Protein AF-A0AAV4UL19-F1 (afdb_monomer)

pLDDT: mean 93.92, std 9.36, range [55.44, 98.5]

Solvent-accessible surface area (backbone atoms only — not comparable to full-atom values): 5607 Å² total; per-residue (Å²): 82,70,51,75,82,48,101,92,40,66,45,77,75,52,80,70,86,81,44,70,67,47,53,48,54,50,37,29,73,74,72,66,41,87,47,67,68,53,42,50,60,51,56,75,73,53,66,64,74,76,36,29,27,30,32,24,78,77,67,78,32,54,48,67,95,78,70,40,54,27,82,42,76,66,33,83,54,52,33,56,80,37,65,70,54,36,54,59,51,63,76,72,112

Sequence (93 aa):
MLAVHSPDNFKRVTGTSLGGGTFLGLCCLLTGCETFEEAISLAEKGDSTKVDKLVRDIYGGSYTKFNLQGDIVASSFGNMISKSKELLLIKKI

Foldseek 3Di:
DKDQDDPPDIDDPDDDPPDPCVQVVVLCVPPVDDDPVVSVVVVVVDDQPLQFDFLCNVVVAAPPVVRRGRRHGPGRSVQVVDPVSVVVVVVVD

Organism: Caerostris extrusa (NCBI:txid172846)

InterPro domains:
  IPR004567 Type II pantothenate kinase [PF03630] (1-85)
  IPR004567 Type II pantothenate kinase [PTHR12280] (1-85)
  IPR043129 ATPase, nucleotide binding domain [SSF53067] (1-84)

Nearest PDB structures (foldseek):
  2i7p-assembly1_A  TM=9.843E-01  e=1.099E-11  Homo sapiens
  5kpr-assembly1_A  TM=9.945E-01  e=2.570E-11  Homo sapiens
  3mk6-assembly2_D  TM=9.725E-01  e=1.804E-11  Homo sapiens
  3sms-assembly1_A-2  TM=9.964E-01  e=3.179E-11  Homo sapiens
  2i7p-assembly2_D  TM=9.768E-01  e=2.570E-11  Homo sapiens

Structure (mmCIF, N/CA/C/O backbone):
data_AF-A0AAV4UL19-F1
#
_entry.id   AF-A0AAV4UL19-F1
#
loop_
_atom_site.group_PDB
_atom_site.id
_atom_site.type_symbol
_atom_site.label_atom_id
_atom_site.label_alt_id
_atom_site.label_comp_id
_atom_site.label_asym_id
_atom_site.label_entity_id
_atom_site.label_seq_id
_atom_site.pdbx_PDB_ins_code
_atom_site.Cartn_x
_atom_site.Cartn_y
_atom_site.Cartn_z
_atom_site.occupancy
_atom_site.B_iso_or_equiv
_atom_site.auth_seq_id
_atom_site.auth_comp_id
_atom_site.auth_asym_id
_atom_site.auth_atom_id
_atom_site.pdbx_PDB_model_num
ATOM 1 N N . MET A 1 1 ? 9.497 -0.663 -14.247 1.00 95.81 1 MET A N 1
ATOM 2 C CA . MET A 1 1 ? 9.028 -1.820 -15.033 1.00 95.81 1 MET A CA 1
ATOM 3 C C . MET A 1 1 ? 9.718 -1.805 -16.382 1.00 95.81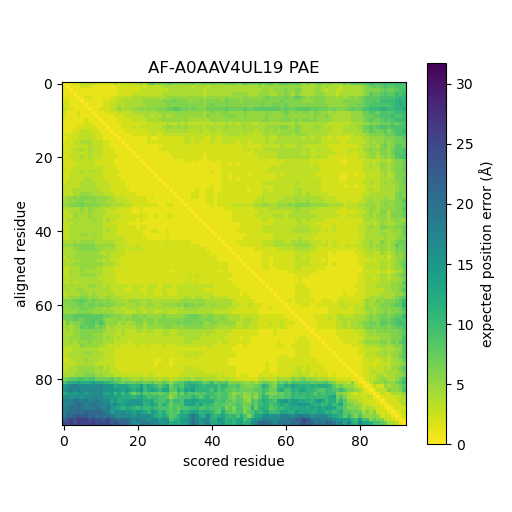 1 MET A C 1
ATOM 5 O O .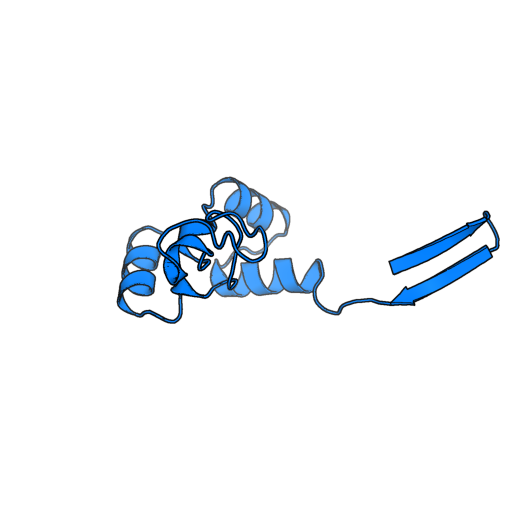 MET A 1 1 ? 9.625 -0.813 -17.105 1.00 95.81 1 MET A O 1
ATOM 9 N N . LEU A 1 2 ? 10.463 -2.866 -16.671 1.00 98.06 2 LEU A N 1
ATOM 10 C CA . LEU A 1 2 ? 11.167 -3.038 -17.936 1.00 98.06 2 LEU A CA 1
ATOM 11 C C . LEU A 1 2 ? 10.384 -4.022 -18.807 1.00 98.06 2 LEU A C 1
ATOM 13 O O . LEU A 1 2 ? 9.872 -5.012 -18.294 1.00 98.06 2 LEU A O 1
ATOM 17 N N . ALA A 1 3 ? 10.307 -3.753 -20.105 1.00 98.50 3 ALA A N 1
ATOM 18 C CA . ALA A 1 3 ? 10.012 -4.774 -21.100 1.00 98.50 3 ALA A CA 1
ATOM 19 C C . ALA A 1 3 ? 11.360 -5.258 -21.628 1.00 98.50 3 ALA A C 1
ATOM 21 O O . ALA A 1 3 ? 12.110 -4.463 -22.199 1.00 98.50 3 ALA A O 1
ATOM 22 N N . VAL A 1 4 ? 11.682 -6.523 -21.371 1.00 98.25 4 VAL A N 1
ATOM 23 C CA . VAL A 1 4 ? 12.943 -7.154 -21.773 1.00 98.25 4 VAL A CA 1
ATOM 24 C C . VAL A 1 4 ? 12.634 -8.111 -22.915 1.00 98.25 4 VAL A C 1
ATOM 26 O O . VAL A 1 4 ? 11.828 -9.024 -22.753 1.00 98.25 4 VAL A O 1
ATOM 29 N N . HIS A 1 5 ? 13.235 -7.871 -24.075 1.00 97.94 5 HIS A N 1
ATOM 30 C CA . HIS A 1 5 ? 13.036 -8.657 -25.292 1.00 97.94 5 HIS A CA 1
ATOM 31 C C . HIS A 1 5 ? 14.231 -9.581 -25.581 1.00 97.94 5 HIS A C 1
ATOM 33 O O . HIS A 1 5 ? 14.039 -10.674 -26.103 1.00 97.94 5 HIS A O 1
ATOM 39 N N . SER A 1 6 ? 15.452 -9.167 -25.232 1.00 98.25 6 SER A N 1
ATOM 40 C CA . SER A 1 6 ? 16.680 -9.978 -25.274 1.00 98.25 6 SER A CA 1
ATOM 41 C C . SER A 1 6 ? 17.731 -9.386 -24.309 1.00 98.25 6 SER A C 1
ATOM 43 O O . SER A 1 6 ? 17.460 -8.323 -23.741 1.00 98.25 6 SER A O 1
ATOM 45 N N . PRO A 1 7 ? 18.907 -10.021 -24.101 1.00 98.06 7 PRO A N 1
ATOM 46 C CA . PRO A 1 7 ? 19.937 -9.513 -23.183 1.00 98.06 7 PRO A CA 1
ATOM 47 C C . PRO A 1 7 ? 20.323 -8.046 -23.420 1.00 98.06 7 PRO A C 1
ATOM 49 O O . PRO A 1 7 ? 20.436 -7.283 -22.465 1.00 98.06 7 PRO A O 1
ATOM 52 N N . ASP A 1 8 ? 20.413 -7.639 -24.689 1.00 97.81 8 ASP A N 1
ATOM 53 C CA . ASP A 1 8 ? 20.798 -6.279 -25.091 1.00 97.81 8 ASP A CA 1
ATOM 54 C C . ASP A 1 8 ? 19.610 -5.437 -25.593 1.00 97.81 8 ASP A C 1
ATOM 56 O O . ASP A 1 8 ? 19.781 -4.299 -26.026 1.00 97.81 8 ASP A O 1
ATOM 60 N N . ASN A 1 9 ? 18.386 -5.979 -25.557 1.00 98.44 9 ASN A N 1
ATOM 61 C CA . ASN A 1 9 ? 17.177 -5.287 -25.999 1.00 98.44 9 ASN A CA 1
ATOM 62 C C . ASN A 1 9 ? 16.153 -5.221 -24.868 1.00 98.44 9 ASN A C 1
ATOM 64 O O . ASN A 1 9 ? 15.346 -6.134 -24.667 1.00 98.44 9 ASN A O 1
ATOM 68 N N . PHE A 1 10 ? 16.152 -4.105 -24.150 1.00 98.31 10 PHE A N 1
ATOM 69 C CA . PHE A 1 10 ? 15.161 -3.808 -23.129 1.00 98.31 10 PHE A CA 1
ATOM 70 C C . PHE A 1 10 ? 14.839 -2.318 -23.097 1.00 98.31 10 PHE A C 1
ATOM 72 O O . PHE A 1 10 ? 15.653 -1.467 -23.449 1.00 98.31 10 PHE A O 1
ATOM 79 N N . LYS A 1 11 ? 13.632 -1.991 -22.634 1.00 98.38 11 LYS A N 1
ATOM 80 C CA . LYS A 1 11 ? 13.208 -0.603 -22.429 1.00 98.38 11 LYS A CA 1
ATOM 81 C C . LYS A 1 11 ? 12.478 -0.426 -21.112 1.00 98.38 11 LYS A C 1
ATOM 83 O O . LYS A 1 11 ? 11.713 -1.288 -20.676 1.00 98.38 11 LYS A O 1
ATOM 88 N N . ARG A 1 12 ? 12.649 0.746 -20.504 1.00 98.19 12 ARG A N 1
ATOM 89 C CA . ARG A 1 12 ? 11.817 1.176 -19.381 1.00 98.19 12 ARG A CA 1
ATOM 90 C C . ARG A 1 12 ? 10.444 1.579 -19.904 1.00 98.19 12 ARG A C 1
ATOM 92 O O . ARG A 1 12 ? 10.314 2.604 -20.559 1.00 98.19 12 ARG A O 1
ATOM 99 N N . VAL A 1 13 ? 9.426 0.780 -19.595 1.00 98.44 13 VAL A N 1
ATOM 100 C CA . VAL A 1 13 ? 8.041 1.065 -20.001 1.00 98.44 13 VAL A CA 1
ATOM 101 C C . VAL A 1 13 ? 7.431 2.117 -19.089 1.00 98.44 13 VAL A C 1
ATOM 103 O O . VAL A 1 13 ? 6.849 3.089 -19.547 1.00 98.44 13 VAL A O 1
ATOM 106 N N . THR A 1 14 ? 7.572 1.921 -17.780 1.00 98.25 14 THR A N 1
ATOM 107 C CA . THR A 1 14 ? 6.979 2.799 -16.773 1.00 98.25 14 THR A CA 1
ATOM 108 C C . THR A 1 14 ? 7.640 2.589 -15.409 1.00 98.25 14 THR A C 1
ATOM 110 O O . THR A 1 14 ? 8.517 1.732 -15.237 1.00 98.25 14 THR A O 1
ATOM 113 N N . GLY A 1 15 ? 7.218 3.367 -14.422 1.00 97.44 15 GLY A N 1
ATOM 114 C CA . GLY A 1 15 ? 7.504 3.178 -13.008 1.00 97.44 15 GLY A CA 1
ATOM 115 C C . GLY A 1 15 ? 6.412 3.828 -12.167 1.00 97.44 15 GLY A C 1
ATOM 116 O O . GLY A 1 15 ? 5.593 4.582 -12.682 1.00 97.44 15 GLY A O 1
ATOM 117 N N . THR A 1 16 ? 6.424 3.536 -10.875 1.00 98.00 16 THR A N 1
ATOM 118 C CA . THR A 1 16 ? 5.549 4.168 -9.888 1.00 98.00 16 THR A CA 1
ATOM 119 C C . THR A 1 16 ? 6.410 4.736 -8.768 1.00 98.00 16 THR A C 1
ATOM 121 O O . THR A 1 16 ? 7.471 4.186 -8.469 1.00 98.00 16 THR A O 1
ATOM 124 N N . SER A 1 17 ? 5.971 5.844 -8.174 1.00 98.12 17 SER A N 1
ATOM 125 C CA . SER A 1 17 ? 6.556 6.365 -6.937 1.00 98.12 17 SER A CA 1
ATOM 126 C C . SER A 1 17 ? 6.161 5.530 -5.716 1.00 98.12 17 SER A C 1
ATOM 128 O O . SER A 1 17 ? 6.841 5.605 -4.700 1.00 98.12 17 SER A O 1
ATOM 130 N N . LEU A 1 18 ? 5.101 4.718 -5.824 1.00 98.25 18 LEU A N 1
ATOM 131 C CA . LEU A 1 18 ? 4.645 3.799 -4.783 1.00 98.25 18 LEU A CA 1
ATOM 132 C C . LEU A 1 18 ? 5.507 2.532 -4.799 1.00 98.25 18 LEU A C 1
ATOM 134 O O . LEU A 1 18 ? 5.250 1.600 -5.561 1.00 98.25 18 LEU A O 1
ATOM 138 N N . GLY A 1 19 ? 6.559 2.523 -3.984 1.00 97.06 19 GLY A N 1
ATOM 139 C CA . GLY A 1 19 ? 7.516 1.418 -3.888 1.00 97.06 19 GLY A CA 1
ATOM 140 C C . GLY A 1 19 ? 7.968 1.159 -2.451 1.00 97.06 19 GLY A C 1
ATOM 141 O O . GLY A 1 19 ? 7.284 1.532 -1.501 1.00 97.06 19 GLY A O 1
ATOM 142 N N . GLY A 1 20 ? 9.148 0.554 -2.282 1.00 97.50 20 GLY A N 1
ATOM 143 C CA . GLY A 1 20 ? 9.679 0.200 -0.957 1.00 97.50 20 GLY A CA 1
ATOM 144 C C . GLY A 1 20 ? 9.825 1.392 -0.004 1.00 97.50 20 GLY A C 1
ATOM 145 O O . GLY A 1 20 ? 9.513 1.273 1.175 1.00 97.50 20 GLY A O 1
ATOM 146 N N . GLY A 1 21 ? 10.202 2.567 -0.521 1.00 98.00 21 GLY A N 1
ATOM 147 C CA . GLY A 1 21 ? 10.270 3.793 0.282 1.00 98.00 21 GLY A CA 1
ATOM 148 C C . GLY A 1 21 ? 8.900 4.273 0.771 1.00 98.00 21 GLY A C 1
ATOM 149 O O . GLY A 1 21 ? 8.788 4.757 1.892 1.00 98.00 21 GLY A O 1
ATOM 150 N N . THR A 1 22 ? 7.844 4.095 -0.030 1.00 98.50 22 THR A N 1
ATOM 151 C CA . THR A 1 22 ? 6.470 4.406 0.390 1.00 98.50 22 THR A CA 1
ATOM 152 C C . THR A 1 22 ? 6.002 3.452 1.4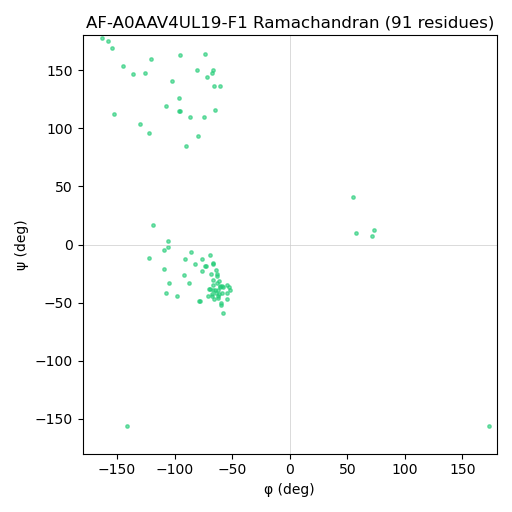78 1.00 98.50 22 THR A C 1
ATOM 154 O O . THR A 1 22 ? 5.425 3.906 2.457 1.00 98.50 22 THR A O 1
ATOM 157 N N . PHE A 1 23 ? 6.274 2.153 1.323 1.00 98.12 23 PHE A N 1
ATOM 158 C CA . PHE A 1 23 ? 5.969 1.154 2.346 1.00 98.12 23 PHE A CA 1
ATOM 159 C C . PHE A 1 23 ? 6.659 1.497 3.669 1.00 98.12 23 PHE A C 1
ATOM 161 O O . PHE A 1 23 ? 5.977 1.739 4.659 1.00 98.12 23 PHE A O 1
ATOM 168 N N . LEU A 1 24 ? 7.993 1.600 3.669 1.00 98.25 24 LEU A N 1
ATOM 169 C CA . LEU A 1 24 ? 8.753 1.833 4.894 1.00 98.25 24 LEU A CA 1
ATOM 170 C C . LEU A 1 24 ? 8.394 3.177 5.534 1.00 98.25 24 LEU A C 1
ATOM 172 O O . LEU A 1 24 ? 8.111 3.225 6.723 1.00 98.25 24 LEU A O 1
ATOM 176 N N . GLY A 1 25 ? 8.327 4.254 4.746 1.00 98.38 25 GLY A N 1
ATOM 177 C CA . GLY A 1 25 ? 7.995 5.581 5.263 1.00 98.38 25 GLY A CA 1
ATOM 178 C C . GLY A 1 25 ? 6.604 5.643 5.900 1.00 98.38 25 GLY A C 1
ATOM 179 O O . GLY A 1 25 ? 6.455 6.212 6.979 1.00 98.38 25 GLY A O 1
ATOM 180 N N . LEU A 1 26 ? 5.589 5.031 5.277 1.00 98.12 26 LEU A N 1
ATOM 181 C CA . LEU A 1 26 ? 4.250 4.962 5.868 1.00 98.12 26 LEU A CA 1
ATOM 182 C C . LEU A 1 26 ? 4.214 4.056 7.103 1.00 98.12 26 LEU A C 1
ATOM 184 O O . LEU A 1 26 ? 3.551 4.416 8.069 1.00 98.12 26 LEU A O 1
ATOM 188 N N . CYS A 1 27 ? 4.930 2.929 7.112 1.00 97.25 27 CYS A N 1
ATOM 189 C CA . CYS A 1 27 ? 5.045 2.083 8.302 1.00 97.25 27 CYS A CA 1
ATOM 190 C C . CYS A 1 27 ? 5.661 2.857 9.474 1.00 97.25 27 CYS A C 1
ATOM 192 O O . CYS A 1 27 ? 5.040 2.929 10.530 1.00 97.25 27 CYS A O 1
ATOM 194 N N . CYS A 1 28 ? 6.795 3.536 9.271 1.00 97.19 28 CYS A N 1
ATOM 195 C CA . CYS A 1 28 ? 7.412 4.373 10.303 1.00 97.19 28 CYS A CA 1
ATOM 196 C C . CYS A 1 28 ? 6.427 5.413 10.858 1.00 97.19 28 CYS A C 1
ATOM 198 O O . CYS A 1 28 ? 6.288 5.553 12.069 1.00 97.19 28 CYS A O 1
ATOM 200 N N . LEU A 1 29 ? 5.701 6.110 9.978 1.00 97.56 29 LEU A N 1
ATOM 201 C CA . LEU A 1 29 ? 4.734 7.136 10.379 1.00 97.56 29 LEU A CA 1
ATOM 202 C C . LEU A 1 29 ? 3.529 6.577 11.146 1.00 97.56 29 LEU A C 1
ATOM 204 O O . LEU A 1 29 ? 3.040 7.226 12.067 1.00 97.56 29 LEU A O 1
ATOM 208 N N . LEU A 1 30 ? 3.015 5.416 10.740 1.00 95.50 30 LEU A N 1
ATOM 209 C CA . LEU A 1 30 ? 1.758 4.872 11.259 1.00 95.50 30 LEU A CA 1
ATOM 210 C C . LEU A 1 30 ? 1.948 3.943 12.459 1.00 95.50 30 LEU A C 1
ATOM 212 O O . LEU A 1 30 ? 1.024 3.798 13.255 1.00 95.50 30 LEU A O 1
ATOM 216 N N . THR A 1 31 ? 3.107 3.296 12.583 1.00 93.88 31 THR A N 1
ATOM 217 C CA . THR A 1 31 ? 3.361 2.286 13.621 1.00 93.88 31 THR A CA 1
ATOM 218 C C . THR A 1 31 ? 4.551 2.620 14.511 1.00 93.88 31 THR A C 1
ATOM 220 O O . THR A 1 31 ? 4.739 1.951 15.522 1.00 93.88 31 THR A O 1
ATOM 223 N N . GLY A 1 32 ? 5.367 3.613 14.144 1.00 95.31 32 GLY A N 1
ATOM 224 C CA . GLY A 1 32 ? 6.575 3.979 14.882 1.00 95.31 32 GLY A CA 1
ATOM 225 C C . GLY A 1 32 ? 7.735 2.989 14.745 1.00 95.31 32 GLY A C 1
ATOM 226 O O . GLY A 1 32 ? 8.678 3.088 15.518 1.00 95.31 32 GLY A O 1
ATOM 227 N N . CYS A 1 33 ? 7.689 2.033 13.805 1.00 96.19 33 CYS A N 1
ATOM 228 C CA . CYS A 1 33 ? 8.841 1.160 13.553 1.00 96.19 33 CYS A CA 1
ATOM 229 C C . CYS A 1 33 ? 10.010 1.958 12.964 1.00 96.19 33 CYS A C 1
ATOM 231 O O . CYS A 1 33 ? 9.797 2.913 12.213 1.00 96.19 33 CYS A O 1
ATOM 233 N N . GLU A 1 34 ? 11.241 1.534 13.235 1.00 96.44 34 GLU A N 1
ATOM 234 C CA . GLU A 1 34 ? 12.444 2.262 12.808 1.00 96.44 34 GLU A CA 1
ATOM 235 C C . GLU A 1 34 ? 13.202 1.540 11.690 1.00 96.44 34 GLU A C 1
ATOM 237 O O . GLU A 1 34 ? 13.944 2.166 10.931 1.00 96.44 34 GLU A O 1
ATOM 242 N N . THR A 1 35 ? 12.987 0.230 11.550 1.00 97.88 35 THR A N 1
ATOM 243 C CA . THR A 1 35 ? 13.684 -0.608 10.567 1.00 97.88 35 THR A CA 1
ATOM 244 C C . THR A 1 35 ? 12.726 -1.289 9.595 1.00 97.88 35 THR A C 1
ATOM 246 O O . THR A 1 35 ? 11.531 -1.456 9.854 1.00 97.88 35 THR A O 1
ATOM 249 N N . PHE A 1 36 ? 13.261 -1.702 8.445 1.00 97.94 36 PHE A N 1
ATOM 250 C CA . PHE A 1 36 ? 12.492 -2.458 7.461 1.00 97.94 36 PHE A CA 1
ATOM 251 C C . PHE A 1 36 ? 12.072 -3.827 8.009 1.00 97.94 36 PHE A C 1
ATOM 253 O O . PHE A 1 36 ? 10.940 -4.256 7.802 1.00 97.94 36 PHE A O 1
ATOM 260 N N . GLU A 1 37 ? 12.948 -4.485 8.762 1.00 98.25 37 GLU A N 1
ATOM 261 C CA . GLU A 1 37 ? 12.711 -5.789 9.378 1.00 98.25 37 GLU A CA 1
ATOM 262 C C . GLU A 1 37 ? 11.578 -5.732 10.410 1.00 98.25 37 GLU A C 1
ATOM 264 O O . GLU A 1 37 ? 10.708 -6.606 10.429 1.00 98.25 37 GLU A O 1
ATOM 269 N N . GLU A 1 38 ? 11.535 -4.679 11.231 1.00 97.88 38 GLU A N 1
ATOM 270 C CA . GLU A 1 38 ? 10.413 -4.434 12.142 1.00 97.88 38 GLU A CA 1
ATOM 271 C C . GLU A 1 38 ? 9.104 -4.212 11.382 1.00 97.88 38 GLU A C 1
ATOM 273 O O . GLU A 1 38 ? 8.085 -4.804 11.743 1.00 97.88 38 GLU A O 1
ATOM 278 N N . ALA A 1 39 ? 9.126 -3.412 10.309 1.00 97.75 39 ALA A N 1
ATOM 279 C CA . ALA A 1 39 ? 7.946 -3.166 9.484 1.00 97.75 39 ALA A CA 1
ATOM 280 C C . ALA A 1 39 ? 7.379 -4.471 8.895 1.00 97.75 39 ALA A C 1
ATOM 282 O O . ALA A 1 39 ? 6.165 -4.684 8.920 1.00 97.75 39 ALA A O 1
ATOM 283 N N . ILE A 1 40 ? 8.245 -5.373 8.419 1.00 98.06 40 ILE A N 1
ATOM 284 C CA . ILE A 1 40 ? 7.840 -6.699 7.928 1.00 98.06 40 ILE A CA 1
ATOM 285 C C . ILE A 1 40 ? 7.273 -7.560 9.066 1.00 98.06 40 ILE A C 1
ATOM 287 O O . ILE A 1 40 ? 6.177 -8.098 8.923 1.00 98.06 40 ILE A O 1
ATOM 291 N N . SER A 1 41 ? 7.946 -7.625 10.219 1.00 97.88 41 SER A N 1
ATOM 292 C CA . SER A 1 41 ? 7.482 -8.390 11.392 1.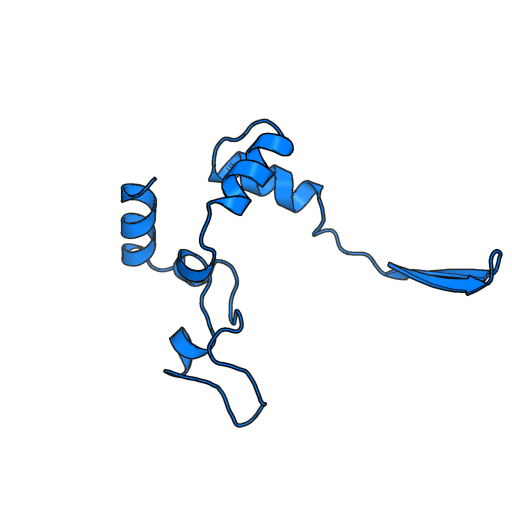00 97.88 41 SER A CA 1
ATOM 293 C C . SER A 1 41 ? 6.108 -7.933 11.902 1.00 97.88 41 SER A C 1
ATOM 295 O O . SER A 1 41 ? 5.293 -8.749 12.343 1.00 97.88 41 SER A O 1
ATOM 297 N N . LEU A 1 42 ? 5.823 -6.628 11.837 1.00 96.50 42 LEU A N 1
ATOM 298 C CA . LEU A 1 42 ? 4.506 -6.072 12.154 1.00 96.50 42 LEU A CA 1
ATOM 299 C C . LEU A 1 42 ? 3.467 -6.435 11.087 1.00 96.50 42 LEU A C 1
ATOM 301 O O . LEU A 1 42 ? 2.358 -6.845 11.434 1.00 96.50 42 LEU A O 1
ATOM 305 N N . ALA A 1 43 ? 3.819 -6.318 9.804 1.00 96.06 43 ALA A N 1
ATOM 306 C CA . ALA A 1 43 ? 2.924 -6.635 8.696 1.00 96.06 43 ALA A CA 1
ATOM 307 C C . ALA A 1 43 ? 2.497 -8.114 8.688 1.00 96.06 43 ALA A C 1
ATOM 309 O O . ALA A 1 43 ? 1.325 -8.399 8.454 1.00 96.06 43 ALA A O 1
ATOM 310 N N . GLU A 1 44 ? 3.402 -9.043 9.014 1.00 97.25 44 GLU A N 1
ATOM 311 C CA . GLU A 1 44 ? 3.116 -10.486 9.105 1.00 97.25 44 GLU A CA 1
ATOM 312 C C . GLU A 1 44 ? 2.071 -10.838 10.172 1.00 97.25 44 GLU A C 1
ATOM 314 O O . GLU A 1 44 ? 1.320 -11.801 10.020 1.00 97.25 44 GLU A O 1
ATOM 319 N N . LYS A 1 45 ? 2.009 -10.060 11.257 1.00 95.88 45 LYS A N 1
ATOM 320 C CA . LYS A 1 45 ? 1.045 -10.248 12.357 1.00 95.88 45 LYS A CA 1
ATOM 321 C C . LYS A 1 45 ? -0.251 -9.462 12.143 1.00 95.88 45 LYS A C 1
ATOM 323 O O . LYS A 1 45 ? -1.215 -9.645 12.890 1.00 95.88 45 LYS A O 1
ATOM 328 N N . GLY A 1 46 ? -0.256 -8.547 11.176 1.00 93.38 46 GLY A N 1
ATOM 329 C CA . GLY A 1 46 ? -1.371 -7.664 10.878 1.00 93.38 46 GLY A CA 1
ATOM 330 C C . GLY A 1 46 ? -2.535 -8.371 10.185 1.00 93.38 46 GLY A C 1
ATOM 331 O O . GLY A 1 46 ? -2.413 -9.458 9.632 1.00 93.38 46 GLY A O 1
ATOM 332 N N . ASP A 1 47 ? -3.690 -7.710 10.188 1.00 95.38 47 ASP A N 1
ATOM 333 C CA . ASP A 1 47 ? -4.856 -8.104 9.396 1.00 95.38 47 ASP A CA 1
ATOM 334 C C . ASP A 1 47 ? -5.357 -6.872 8.641 1.00 95.38 47 ASP A C 1
ATOM 336 O O . ASP A 1 47 ? -5.976 -5.976 9.228 1.00 95.38 47 ASP A O 1
ATOM 340 N N . SER A 1 48 ? -5.061 -6.819 7.341 1.00 95.94 48 SER A N 1
ATOM 341 C CA . SER A 1 48 ? -5.389 -5.674 6.487 1.00 95.94 48 SER A CA 1
ATOM 342 C C . SER A 1 48 ? -6.893 -5.444 6.358 1.00 95.94 48 SER A C 1
ATOM 344 O O . SER A 1 48 ? -7.318 -4.303 6.1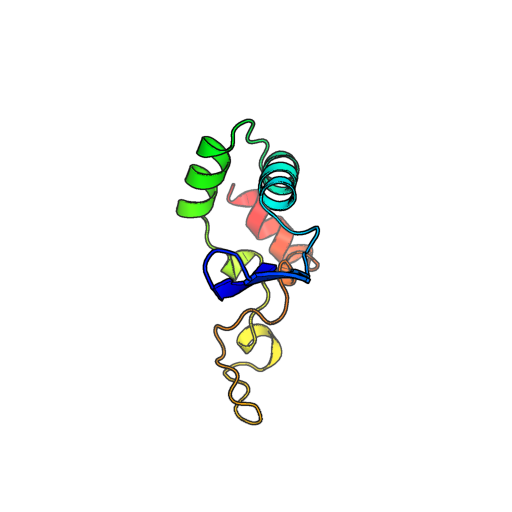88 1.00 95.94 48 SER A O 1
ATOM 346 N N . THR A 1 49 ? -7.731 -6.473 6.538 1.00 95.62 49 THR A N 1
ATOM 347 C CA . THR A 1 49 ? -9.194 -6.353 6.400 1.00 95.62 49 THR A CA 1
ATOM 348 C C . THR A 1 49 ? -9.830 -5.464 7.471 1.00 95.62 49 THR A C 1
ATOM 350 O O . THR A 1 49 ? -10.949 -4.975 7.307 1.00 95.62 49 THR A O 1
ATOM 353 N N . LYS A 1 50 ? -9.106 -5.195 8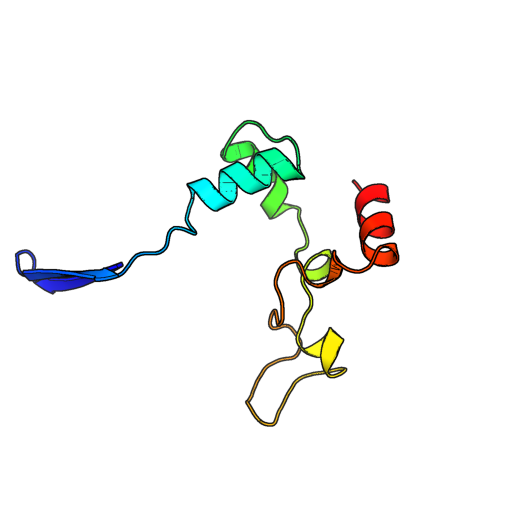.563 1.00 94.12 50 LYS A N 1
ATOM 354 C CA . LYS A 1 50 ? -9.530 -4.249 9.602 1.00 94.12 50 LYS A CA 1
ATOM 355 C C . LYS A 1 50 ? -9.346 -2.785 9.182 1.00 94.12 50 LYS A C 1
ATOM 357 O O . LYS A 1 50 ? -10.027 -1.911 9.718 1.00 94.12 50 LYS A O 1
ATOM 362 N N . VAL A 1 51 ? -8.456 -2.522 8.225 1.00 95.44 51 VAL A N 1
ATOM 363 C CA . VAL A 1 51 ? -8.058 -1.184 7.753 1.00 95.44 51 VAL A CA 1
ATOM 364 C C . VAL A 1 51 ? -8.633 -0.884 6.367 1.00 95.44 51 VAL A C 1
ATOM 366 O O . VAL A 1 51 ? -9.156 0.208 6.116 1.00 95.44 51 VAL A O 1
ATOM 369 N N . ASP A 1 52 ? -8.604 -1.872 5.482 1.00 97.31 52 ASP A N 1
ATOM 370 C CA . ASP A 1 52 ? -9.110 -1.783 4.119 1.00 97.31 52 ASP A CA 1
ATOM 371 C C . ASP A 1 52 ? -10.622 -1.964 4.062 1.00 97.31 52 ASP A C 1
ATOM 373 O O . ASP A 1 52 ? -11.215 -2.673 4.873 1.00 97.31 52 ASP A O 1
ATOM 377 N N . LYS A 1 53 ? -11.257 -1.332 3.072 1.00 97.44 53 LYS A N 1
ATOM 378 C CA . LYS A 1 53 ? -12.654 -1.596 2.728 1.00 97.44 53 LYS A CA 1
ATOM 379 C C . LYS A 1 53 ? -12.712 -2.597 1.581 1.00 97.44 53 LYS A C 1
ATOM 381 O O . LYS A 1 53 ? -12.124 -2.364 0.522 1.00 97.44 53 LYS A O 1
ATOM 386 N N . LEU A 1 54 ? -13.444 -3.683 1.780 1.00 98.38 54 LEU A N 1
ATOM 387 C CA . LEU A 1 54 ? -13.582 -4.765 0.809 1.00 98.38 54 LEU A CA 1
ATOM 388 C C . LEU A 1 54 ? -14.839 -4.589 -0.049 1.00 98.38 54 LEU A C 1
ATOM 390 O O . LEU A 1 54 ? -15.759 -3.857 0.319 1.00 98.38 54 LEU A O 1
ATOM 394 N N . VAL A 1 55 ? -14.918 -5.290 -1.181 1.00 98.50 55 VAL A N 1
ATOM 395 C CA . VAL A 1 55 ? -16.110 -5.285 -2.052 1.00 98.50 55 VAL A CA 1
ATOM 396 C C . VAL A 1 55 ? -17.364 -5.669 -1.264 1.00 98.50 55 VAL A C 1
ATOM 398 O O . VAL A 1 55 ? -18.391 -4.998 -1.385 1.00 98.50 55 VAL A O 1
ATOM 401 N N . ARG A 1 56 ? -17.273 -6.672 -0.381 1.00 98.25 56 ARG A N 1
ATOM 402 C CA . ARG A 1 56 ? -18.392 -7.083 0.482 1.00 98.25 56 ARG A CA 1
ATOM 403 C C . ARG A 1 56 ? -18.842 -6.010 1.468 1.00 98.25 56 ARG A C 1
ATOM 405 O O . ARG A 1 56 ? -20.014 -5.989 1.821 1.00 98.25 56 ARG A O 1
ATOM 412 N N . ASP A 1 57 ? -17.956 -5.103 1.871 1.00 96.44 57 ASP A N 1
ATOM 413 C CA . ASP A 1 57 ? -18.320 -4.002 2.768 1.00 96.44 57 ASP A CA 1
ATOM 414 C C . ASP A 1 57 ? -19.173 -2.940 2.054 1.00 96.44 57 ASP A C 1
ATOM 416 O O . ASP A 1 57 ? -19.823 -2.132 2.714 1.00 96.44 57 ASP A O 1
ATOM 420 N N . ILE A 1 58 ? -19.154 -2.922 0.715 1.00 97.25 58 ILE A N 1
ATOM 421 C CA . ILE A 1 58 ? -19.944 -2.013 -0.126 1.00 97.25 58 ILE A CA 1
ATOM 422 C C . ILE A 1 58 ? -21.211 -2.713 -0.633 1.00 97.25 58 ILE A C 1
ATOM 424 O O . ILE A 1 58 ? -22.291 -2.132 -0.600 1.00 97.25 58 ILE A O 1
ATOM 428 N N . TYR A 1 59 ? -21.082 -3.958 -1.098 1.00 97.31 59 TYR A N 1
ATOM 429 C CA . TYR A 1 59 ? -22.144 -4.681 -1.807 1.00 97.31 59 TYR A CA 1
ATOM 430 C C . TYR A 1 59 ? -22.825 -5.783 -0.979 1.00 97.31 59 TYR A C 1
ATOM 432 O O . TYR A 1 59 ? -23.732 -6.440 -1.480 1.00 97.31 59 TYR A O 1
ATOM 440 N N . GLY A 1 60 ? -22.394 -6.032 0.262 1.00 97.56 60 GLY A N 1
ATOM 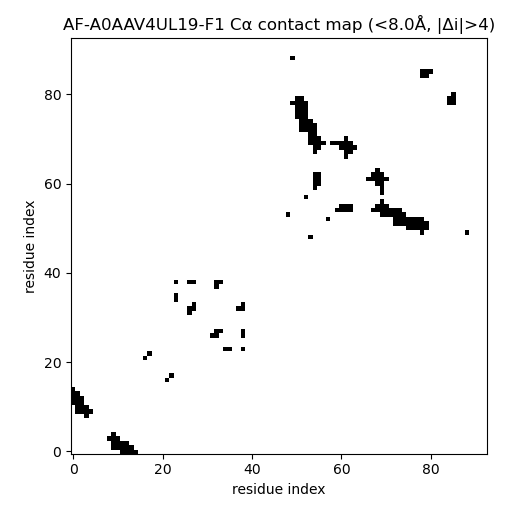441 C CA . GLY A 1 60 ? -22.916 -7.118 1.106 1.00 97.56 60 GLY A CA 1
ATOM 442 C C . GLY A 1 60 ? -22.495 -8.531 0.669 1.00 97.56 60 GLY A C 1
ATOM 443 O O . GLY A 1 60 ? -22.980 -9.514 1.219 1.00 97.56 60 GLY A O 1
ATOM 444 N N . GLY A 1 61 ? -21.602 -8.648 -0.317 1.00 97.38 61 GLY A N 1
ATOM 445 C CA . GLY A 1 61 ? -21.134 -9.902 -0.908 1.00 97.38 61 GLY A CA 1
ATOM 446 C C . GLY A 1 61 ? -20.240 -9.639 -2.123 1.00 97.38 61 GLY A C 1
ATOM 447 O O . GLY A 1 61 ? -19.647 -8.568 -2.239 1.00 97.38 61 GLY A O 1
ATOM 448 N N . SER A 1 62 ? -20.135 -10.603 -3.037 1.00 98.25 62 SER A N 1
ATOM 449 C CA . SER A 1 62 ? -19.420 -10.413 -4.308 1.00 98.25 62 SER A CA 1
ATOM 450 C C . SER A 1 62 ? -20.199 -9.504 -5.263 1.00 98.25 62 SER A C 1
ATOM 452 O O . SER A 1 62 ? -21.422 -9.599 -5.366 1.00 98.25 62 SER A O 1
ATOM 454 N N . TYR A 1 63 ? -19.490 -8.678 -6.034 1.00 98.06 63 TYR A N 1
ATOM 455 C CA . TYR A 1 63 ? -20.081 -7.891 -7.114 1.00 98.06 63 TYR A CA 1
ATOM 456 C C . TYR A 1 63 ? -20.030 -8.681 -8.432 1.00 98.06 63 TYR A C 1
ATOM 458 O O . TYR A 1 63 ? -19.116 -8.554 -9.251 1.00 98.06 63 TYR A O 1
ATOM 466 N N . THR A 1 64 ? -21.040 -9.533 -8.621 1.00 97.00 64 THR A N 1
ATOM 467 C CA . THR A 1 64 ? -21.095 -10.563 -9.677 1.00 97.00 64 THR A CA 1
ATOM 468 C C . THR A 1 64 ? -21.090 -10.005 -11.097 1.00 97.00 64 THR A C 1
ATOM 470 O O . THR A 1 64 ? -20.492 -10.612 -11.980 1.00 97.00 64 THR A O 1
ATOM 473 N N . LYS A 1 65 ? -21.684 -8.825 -11.320 1.00 97.69 65 LYS A N 1
ATOM 474 C CA . LYS A 1 65 ? -21.779 -8.191 -12.648 1.00 97.69 65 LYS A CA 1
ATOM 475 C C . LYS A 1 65 ? -20.421 -8.024 -13.341 1.00 97.69 65 LYS A C 1
ATOM 477 O O . LYS A 1 65 ? -20.352 -8.134 -14.559 1.00 97.69 65 LYS A O 1
ATOM 482 N N . PHE A 1 66 ? -19.366 -7.760 -12.571 1.00 96.69 66 PHE A N 1
ATOM 483 C CA . PHE A 1 66 ? -17.999 -7.588 -13.077 1.00 96.69 66 PHE A CA 1
ATOM 484 C C . PHE A 1 66 ? -17.027 -8.630 -12.517 1.00 96.69 66 PHE A C 1
ATOM 486 O O . PHE A 1 66 ? -15.817 -8.442 -12.588 1.00 96.69 66 PHE A O 1
ATOM 493 N N . ASN A 1 67 ? -17.554 -9.726 -11.963 1.00 96.38 67 ASN A N 1
ATOM 494 C CA . ASN A 1 67 ? -16.765 -10.814 -11.396 1.00 96.38 67 ASN A CA 1
ATOM 495 C C . ASN A 1 67 ? -15.762 -10.364 -10.310 1.00 96.38 67 ASN A C 1
ATOM 497 O O . ASN A 1 67 ? -14.628 -10.840 -10.261 1.00 96.38 67 ASN A O 1
ATOM 501 N N . LEU A 1 68 ? -16.170 -9.438 -9.435 1.00 97.94 68 LEU A N 1
ATOM 502 C CA . LEU A 1 68 ? -15.357 -9.024 -8.290 1.00 97.94 68 LEU A CA 1
ATOM 503 C C . LEU A 1 68 ? -15.784 -9.803 -7.045 1.00 97.94 68 LEU A C 1
ATOM 505 O O . LEU A 1 68 ? -16.914 -9.662 -6.569 1.00 97.94 68 LEU A O 1
ATOM 509 N N . GLN A 1 69 ? -14.882 -10.628 -6.518 1.00 98.25 69 GLN A N 1
ATOM 510 C CA . GLN A 1 69 ? -15.120 -11.384 -5.290 1.00 98.25 69 GLN A CA 1
ATOM 511 C C . GLN A 1 69 ? -15.218 -10.448 -4.079 1.00 98.25 69 GLN A C 1
ATOM 513 O O . GLN A 1 69 ? -14.597 -9.386 -4.039 1.00 98.25 69 GLN A O 1
ATOM 518 N N . GLY A 1 70 ? -16.034 -10.825 -3.092 1.00 98.12 70 GLY A N 1
ATOM 519 C CA . GLY A 1 70 ? -16.325 -9.981 -1.931 1.00 98.12 70 GLY A CA 1
ATOM 520 C C . GLY A 1 70 ? -15.116 -9.674 -1.037 1.00 98.12 70 GLY A C 1
ATOM 521 O O . GLY A 1 70 ? -15.147 -8.698 -0.293 1.00 98.12 70 GLY A O 1
ATOM 522 N N . ASP A 1 71 ? -14.067 -10.489 -1.085 1.00 97.75 71 ASP A N 1
ATOM 523 C CA . ASP A 1 71 ? -12.808 -10.341 -0.346 1.00 97.75 71 ASP A CA 1
ATOM 524 C C . ASP A 1 71 ? -11.765 -9.453 -1.043 1.00 97.75 71 ASP A C 1
ATOM 526 O O . ASP A 1 71 ? -10.754 -9.114 -0.433 1.00 97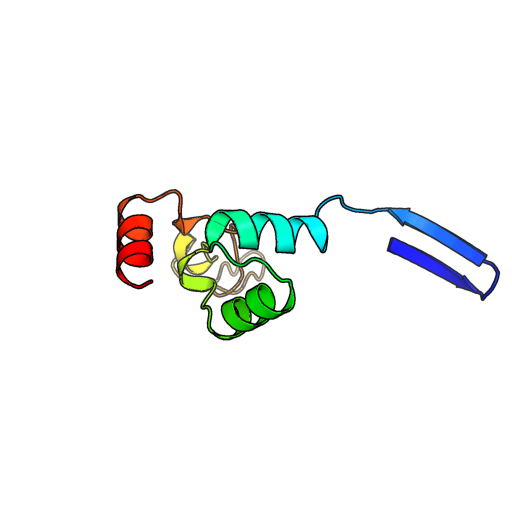.75 71 ASP A O 1
ATOM 530 N N . ILE A 1 72 ? -12.025 -9.011 -2.276 1.00 98.12 72 ILE A N 1
ATOM 531 C CA . ILE A 1 72 ? -11.166 -8.051 -2.974 1.00 98.12 72 ILE A CA 1
ATOM 532 C C . ILE A 1 72 ? -11.208 -6.699 -2.253 1.00 98.12 72 ILE A C 1
ATOM 534 O O . ILE A 1 72 ? -12.277 -6.199 -1.887 1.00 98.12 72 ILE A O 1
ATOM 538 N N . VAL A 1 73 ? -10.039 -6.072 -2.095 1.00 98.31 73 VAL A N 1
ATOM 539 C CA . VAL A 1 73 ? -9.927 -4.693 -1.609 1.00 98.31 73 VAL A CA 1
ATOM 540 C C . VAL A 1 73 ? -10.573 -3.748 -2.620 1.00 98.31 73 VAL A C 1
ATOM 542 O O . VAL A 1 73 ? -10.110 -3.613 -3.749 1.00 98.31 73 VAL A O 1
ATOM 545 N N . ALA A 1 74 ? -11.642 -3.073 -2.201 1.00 97.94 74 ALA A N 1
ATOM 546 C CA . ALA A 1 74 ? -12.294 -2.033 -2.990 1.00 97.94 74 ALA A CA 1
ATOM 547 C C . ALA A 1 74 ? -11.651 -0.659 -2.751 1.00 97.94 74 ALA A C 1
ATOM 549 O O . ALA A 1 74 ? -11.605 0.173 -3.654 1.00 97.94 74 ALA A O 1
ATOM 550 N N . SER A 1 75 ? -11.159 -0.410 -1.532 1.00 98.06 75 SER A N 1
ATOM 551 C CA . SER A 1 75 ? -10.462 0.825 -1.168 1.00 98.06 75 SER A CA 1
ATOM 552 C C . SER A 1 75 ? -9.470 0.571 -0.032 1.00 98.06 75 SER A C 1
ATOM 554 O O . SER A 1 75 ? -9.870 0.294 1.105 1.00 98.06 75 SER A O 1
ATOM 556 N N . SER A 1 76 ? -8.177 0.692 -0.341 1.00 98.00 76 SER A N 1
ATOM 557 C CA . SER A 1 76 ? -7.104 0.627 0.656 1.00 98.00 76 SER A CA 1
ATOM 558 C C . SER A 1 76 ? -7.268 1.736 1.697 1.00 98.00 76 SER A C 1
ATOM 560 O O . SER A 1 76 ? -7.589 2.870 1.336 1.00 98.00 76 SER A O 1
ATOM 562 N N . PHE A 1 77 ? -7.094 1.410 2.980 1.00 96.31 77 PHE A N 1
ATOM 563 C CA . PHE A 1 77 ? -7.357 2.290 4.134 1.00 96.31 77 PHE A CA 1
ATOM 564 C C . PHE A 1 77 ? -8.799 2.829 4.234 1.00 96.31 77 PHE A C 1
ATOM 566 O O . PHE A 1 77 ? -9.100 3.679 5.074 1.00 96.31 77 PHE A O 1
ATOM 573 N N . GLY A 1 78 ? -9.738 2.325 3.426 1.00 96.50 78 GLY A N 1
ATOM 574 C CA . GLY A 1 78 ? -11.092 2.872 3.323 1.00 96.50 78 GLY A CA 1
ATOM 575 C C . GLY A 1 78 ? -11.953 2.725 4.585 1.00 96.50 78 GLY A C 1
ATOM 576 O O . GLY A 1 78 ? -12.995 3.379 4.699 1.00 96.50 78 GLY A O 1
ATOM 577 N N . ASN A 1 79 ? -11.578 1.873 5.547 1.00 95.31 79 ASN A N 1
ATOM 578 C CA . ASN A 1 79 ? -12.260 1.811 6.844 1.00 95.31 79 ASN A CA 1
ATOM 579 C C . ASN A 1 79 ? -11.773 2.886 7.830 1.00 95.31 79 ASN A 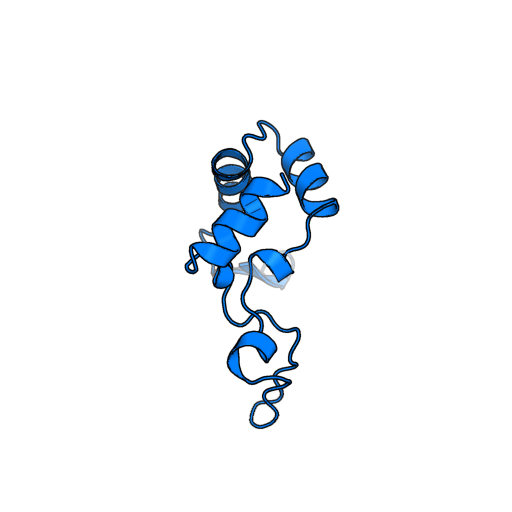C 1
ATOM 581 O O . ASN A 1 79 ? -12.513 3.187 8.765 1.00 95.31 79 ASN A O 1
ATOM 585 N N . MET A 1 80 ? -10.619 3.522 7.597 1.00 94.06 80 MET A N 1
ATOM 586 C CA . MET A 1 80 ? -10.037 4.527 8.505 1.00 94.06 80 MET A CA 1
ATOM 587 C C . MET A 1 80 ? -10.718 5.897 8.432 1.00 94.06 80 MET A C 1
ATOM 589 O O . MET A 1 80 ? -10.564 6.714 9.325 1.00 94.06 80 MET A O 1
ATOM 593 N N . ILE A 1 81 ? -11.554 6.137 7.419 1.00 92.94 81 ILE A N 1
ATOM 594 C CA . ILE A 1 81 ? -12.394 7.347 7.335 1.00 92.94 81 ILE A CA 1
ATOM 595 C C . ILE A 1 81 ? -13.485 7.339 8.427 1.00 92.94 81 ILE A C 1
ATOM 597 O O . ILE A 1 81 ? -13.999 8.380 8.836 1.00 92.94 81 ILE A O 1
ATOM 601 N N . SER A 1 82 ? -13.870 6.152 8.908 1.00 87.81 82 SER A N 1
ATOM 602 C CA . SER A 1 82 ? -14.880 5.997 9.950 1.00 87.81 82 SER A CA 1
ATOM 603 C C . SER A 1 82 ? -14.241 6.088 11.334 1.00 87.81 82 SER A C 1
ATOM 605 O O . SER A 1 82 ? -13.595 5.141 11.780 1.00 87.81 82 SER A O 1
ATOM 607 N N . LYS A 1 83 ? -14.517 7.182 12.058 1.00 79.25 83 LYS A N 1
ATOM 608 C CA . LYS A 1 83 ? -14.013 7.393 13.428 1.00 79.25 83 LYS A CA 1
ATOM 609 C C . LYS A 1 83 ? -14.308 6.224 14.372 1.00 79.25 83 LYS A C 1
ATOM 611 O O . LYS A 1 83 ? -13.489 5.892 15.218 1.00 79.25 83 LYS A O 1
ATOM 616 N N . SER A 1 84 ? -15.466 5.573 14.251 1.00 79.50 84 SER A N 1
ATOM 617 C CA . SER A 1 84 ? -15.801 4.434 15.114 1.00 79.50 84 SER A CA 1
ATOM 618 C C . SER A 1 84 ? -14.905 3.222 14.848 1.00 79.50 84 SER A C 1
ATOM 620 O O . SER A 1 84 ? -14.441 2.594 15.799 1.00 79.50 84 SER A O 1
ATOM 622 N N . LYS A 1 85 ? -14.625 2.910 13.576 1.00 77.56 85 LYS A N 1
ATOM 623 C CA . LYS A 1 85 ? -13.718 1.815 13.197 1.00 77.56 85 LYS A CA 1
ATOM 624 C C . LYS A 1 85 ? -12.262 2.138 13.532 1.00 77.56 85 LYS A C 1
ATOM 626 O O . LYS A 1 85 ? -11.557 1.259 14.013 1.00 77.56 85 LYS A O 1
ATOM 631 N N . GLU A 1 86 ? -11.847 3.387 13.347 1.00 79.62 86 GLU A N 1
ATOM 632 C CA . GLU A 1 86 ? -10.521 3.882 13.731 1.00 79.62 86 GLU A CA 1
ATOM 633 C C . GLU A 1 86 ? -10.279 3.729 15.244 1.00 79.62 86 GLU A C 1
ATOM 635 O O . GLU A 1 86 ? -9.319 3.078 15.653 1.00 79.62 86 GLU A O 1
ATOM 640 N N . LEU A 1 87 ? -11.196 4.221 16.092 1.00 69.88 87 LEU A N 1
ATOM 641 C CA . LEU A 1 87 ? -11.077 4.083 17.551 1.00 69.88 87 LEU A CA 1
ATOM 642 C C . LEU A 1 87 ? -11.053 2.618 18.011 1.00 69.88 87 LEU A C 1
ATOM 644 O O . LEU A 1 87 ? -10.383 2.291 18.990 1.00 69.88 87 LEU A O 1
ATOM 648 N N . LEU A 1 88 ? -11.802 1.736 17.344 1.00 71.19 88 LEU A N 1
ATOM 649 C CA . LEU A 1 88 ? -11.794 0.300 17.636 1.00 71.19 88 LEU A CA 1
ATOM 650 C C . LEU A 1 88 ? -10.453 -0.359 17.305 1.00 71.19 88 LEU A C 1
ATOM 652 O O . LEU A 1 88 ? -10.104 -1.350 17.945 1.00 71.19 88 LEU A O 1
ATOM 656 N N . LEU A 1 89 ? -9.737 0.162 16.309 1.00 72.12 89 LEU A N 1
ATOM 657 C CA . LEU A 1 89 ? -8.433 -0.342 15.905 1.00 72.12 89 LEU A CA 1
ATOM 658 C C . LEU A 1 89 ? -7.340 0.131 16.869 1.00 72.12 89 LEU A C 1
ATOM 660 O O . LEU A 1 89 ? -6.597 -0.696 17.383 1.00 72.12 89 LEU A O 1
ATOM 664 N N . ILE A 1 90 ? -7.308 1.433 17.177 1.00 67.81 90 ILE A N 1
ATOM 665 C CA . ILE A 1 90 ? -6.305 2.037 18.072 1.00 67.81 90 ILE A CA 1
ATOM 666 C C . ILE A 1 90 ? -6.375 1.431 19.477 1.00 67.81 90 ILE A C 1
ATOM 668 O O . ILE A 1 90 ? -5.350 1.201 20.093 1.00 67.81 90 ILE A O 1
ATOM 672 N N . LYS A 1 91 ? -7.571 1.107 19.983 1.00 60.75 91 LYS A N 1
ATOM 673 C CA . LYS A 1 91 ? -7.729 0.463 21.302 1.00 60.75 91 LYS A CA 1
ATOM 674 C C . LYS A 1 91 ? -7.229 -0.988 21.371 1.00 60.75 91 LYS A C 1
ATOM 676 O O . LYS A 1 91 ? -7.277 -1.577 22.447 1.00 60.75 91 LYS A O 1
ATOM 681 N N . LYS A 1 92 ? -6.871 -1.597 20.238 1.00 57.03 92 LYS A N 1
ATOM 682 C CA . LYS A 1 92 ? -6.426 -2.998 20.141 1.00 57.03 92 LYS A CA 1
ATOM 683 C C . LYS A 1 92 ? -4.931 -3.141 19.843 1.00 57.03 92 LYS A C 1
ATOM 685 O O . LYS A 1 92 ? -4.463 -4.277 19.786 1.00 57.03 92 LYS A O 1
ATOM 690 N N . ILE A 1 93 ? -4.240 -2.027 19.614 1.00 55.44 93 ILE A N 1
ATOM 691 C CA . ILE A 1 93 ? -2.783 -1.922 19.488 1.00 55.44 93 ILE A CA 1
ATOM 692 C C . ILE A 1 93 ? -2.260 -1.447 20.843 1.00 55.44 93 ILE A C 1
ATOM 694 O O . ILE A 1 93 ? -1.239 -2.005 21.290 1.00 55.44 93 ILE A O 1
#

Mean predicted aligned error: 4.17 Å

Radius of gyration: 17.98 Å; Cα contacts (8 Å, |Δi|>4): 97; chains: 1; bounding box: 44×19×47 Å

Secondary structure (DSSP, 8-state):
-EEEEETTEEEE----S-SHHHHHHHHHHHH---SHHHHHHHHHH--GGGTSEEHHHHHSS-BGGGTB-TTSEEETTTTTTSHHHHHHHHTT-